Protein AF-A0A840F3E9-F1 (afdb_monomer_lite)

Foldseek 3Di:
DQPDPVSVVVVVVVVCPVCVVVVVVVCCVVPVPPDDCCVVVVHDDDDD

Organism: NCBI:txid535907

Structure (mmCIF, N/CA/C/O backbone):
data_AF-A0A840F3E9-F1
#
_entry.id   AF-A0A840F3E9-F1
#
loop_
_atom_site.group_PDB
_atom_site.id
_atom_site.type_symbol
_atom_site.label_atom_id
_atom_site.label_alt_id
_atom_site.label_comp_id
_atom_site.label_asym_id
_atom_site.label_entity_id
_atom_site.label_seq_id
_atom_site.pdbx_PDB_ins_code
_atom_site.Cartn_x
_atom_site.Cartn_y
_atom_site.Cartn_z
_atom_site.occupancy
_atom_site.B_iso_or_equiv
_atom_site.auth_seq_id
_atom_site.auth_comp_id
_atom_site.auth_asym_id
_atom_site.auth_atom_id
_atom_site.pdbx_PDB_model_num
ATOM 1 N N . MET A 1 1 ? -18.885 10.808 15.023 1.00 54.19 1 MET A N 1
ATOM 2 C CA . MET A 1 1 ? -17.943 11.944 15.105 1.00 54.19 1 MET A CA 1
ATOM 3 C C . MET A 1 1 ? -16.795 11.470 15.979 1.00 54.19 1 MET A C 1
ATOM 5 O O . MET A 1 1 ? -17.082 10.940 17.041 1.00 54.19 1 MET A O 1
ATOM 9 N N . ALA A 1 2 ? -15.544 11.507 15.518 1.00 58.28 2 ALA A N 1
ATOM 10 C CA . ALA A 1 2 ? -14.419 11.157 16.387 1.00 58.28 2 ALA A CA 1
ATOM 11 C C . ALA A 1 2 ? -14.117 12.372 17.273 1.00 58.28 2 ALA A C 1
ATOM 13 O O . ALA A 1 2 ? -13.724 13.413 16.760 1.00 58.28 2 ALA A O 1
ATOM 14 N N . GLU A 1 3 ? -14.378 12.262 18.574 1.00 74.88 3 GLU A N 1
ATOM 15 C CA . GLU A 1 3 ? -14.317 13.387 19.522 1.00 74.88 3 GLU A CA 1
ATOM 16 C C . GLU A 1 3 ? -12.880 13.759 19.931 1.00 74.88 3 GLU A C 1
ATOM 18 O O . GLU A 1 3 ? -12.655 14.809 20.525 1.00 74.88 3 GLU A O 1
ATOM 23 N N . THR A 1 4 ? -11.890 12.935 19.567 1.00 87.56 4 THR A N 1
ATOM 24 C CA . THR A 1 4 ? -10.465 13.166 19.839 1.00 87.56 4 THR A CA 1
ATOM 25 C C . THR A 1 4 ? -9.594 12.808 18.633 1.00 87.56 4 THR A C 1
ATOM 27 O O . THR A 1 4 ? -9.962 11.980 17.794 1.00 87.56 4 THR A O 1
ATOM 30 N N . MET A 1 5 ? -8.399 13.405 18.565 1.00 87.00 5 MET A N 1
ATOM 31 C CA . MET A 1 5 ? -7.395 13.105 17.534 1.00 87.00 5 MET A CA 1
ATOM 32 C C . MET A 1 5 ? -7.059 11.604 17.488 1.00 87.00 5 MET A C 1
ATOM 34 O O . MET A 1 5 ? -6.995 10.999 16.420 1.00 87.00 5 MET A O 1
ATOM 38 N N . GLU A 1 6 ? -6.915 10.973 18.653 1.00 89.56 6 GLU A N 1
ATOM 39 C 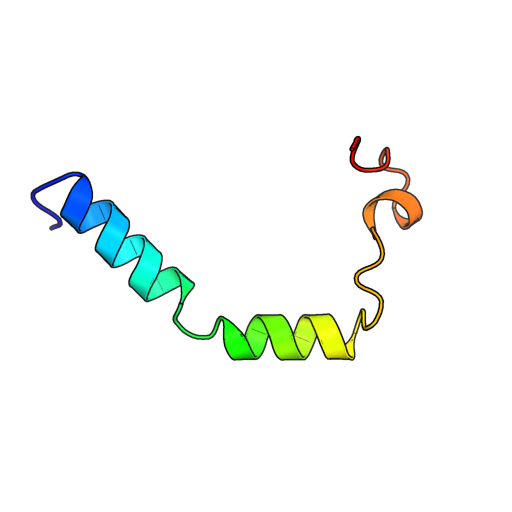CA . GLU A 1 6 ? -6.629 9.540 18.766 1.00 89.56 6 GLU A CA 1
ATOM 40 C C . GLU A 1 6 ? -7.759 8.675 18.193 1.00 89.56 6 GLU A C 1
ATOM 42 O O . GLU A 1 6 ? -7.501 7.710 17.468 1.00 89.56 6 GLU A O 1
ATOM 47 N N . ALA A 1 7 ? -9.018 9.045 18.447 1.00 87.06 7 ALA A N 1
ATOM 48 C CA . ALA A 1 7 ? -10.176 8.351 17.890 1.00 87.06 7 ALA A CA 1
ATOM 49 C C . ALA A 1 7 ? -10.262 8.499 16.359 1.00 87.06 7 ALA A C 1
ATOM 51 O O . ALA A 1 7 ? -10.650 7.550 15.664 1.00 87.06 7 ALA A O 1
ATOM 52 N N . ALA A 1 8 ? -9.862 9.656 15.818 1.00 87.62 8 ALA A N 1
ATOM 53 C CA . ALA A 1 8 ? -9.785 9.879 14.376 1.00 87.62 8 ALA A CA 1
ATOM 54 C C . ALA A 1 8 ? -8.714 8.978 13.737 1.00 87.62 8 ALA A C 1
ATOM 56 O O . ALA A 1 8 ? -9.018 8.233 12.802 1.00 87.62 8 ALA A O 1
ATOM 57 N N . ILE A 1 9 ? -7.508 8.941 14.316 1.00 89.38 9 ILE A N 1
ATOM 58 C CA . ILE A 1 9 ? -6.403 8.079 13.865 1.00 89.38 9 ILE A CA 1
ATOM 59 C C . ILE A 1 9 ? -6.794 6.596 13.937 1.00 89.38 9 ILE A C 1
ATOM 61 O O . ILE A 1 9 ? -6.504 5.828 13.018 1.00 89.38 9 ILE A O 1
ATOM 65 N N . ALA A 1 10 ? -7.466 6.160 15.007 1.00 89.12 10 ALA A N 1
ATOM 66 C CA . ALA A 1 10 ? -7.900 4.771 15.151 1.00 89.12 10 ALA A CA 1
ATOM 67 C C . ALA A 1 10 ? -8.933 4.374 14.084 1.00 89.12 10 ALA A C 1
ATOM 69 O O . ALA A 1 10 ? -8.860 3.278 13.524 1.00 89.12 10 ALA A O 1
ATOM 70 N N . THR A 1 11 ? -9.870 5.270 13.769 1.00 86.56 11 THR A N 1
ATOM 71 C CA . THR A 1 11 ? -10.873 5.052 12.717 1.00 86.56 11 THR A CA 1
ATOM 72 C C . THR A 1 11 ? -10.218 4.983 11.340 1.00 86.56 11 THR A C 1
ATOM 74 O O . THR A 1 11 ? -10.495 4.062 10.572 1.00 86.56 11 THR A O 1
ATOM 77 N N . GLU A 1 12 ? -9.289 5.894 11.052 1.00 88.50 12 GLU A N 1
ATOM 78 C CA . GLU A 1 12 ? -8.519 5.895 9.811 1.00 88.50 12 GLU A CA 1
ATOM 79 C C . GLU A 1 12 ? -7.699 4.608 9.658 1.00 88.50 12 GLU A C 1
ATOM 81 O O . GLU A 1 12 ? -7.740 3.970 8.607 1.00 88.50 12 GLU A O 1
ATOM 86 N N . LYS A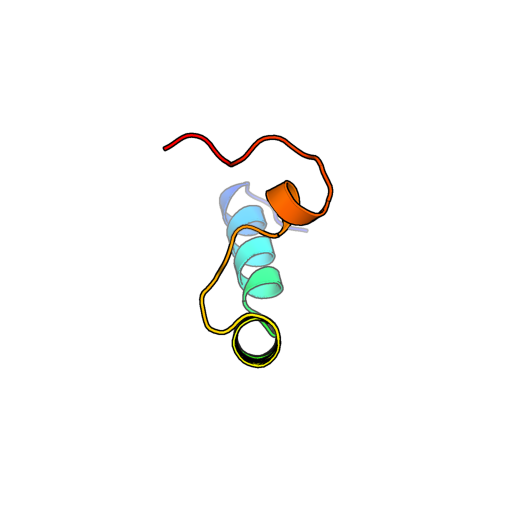 1 13 ? -7.015 4.164 10.721 1.00 88.88 13 LYS A N 1
ATOM 87 C CA . LYS A 1 13 ? -6.272 2.893 10.735 1.00 88.88 13 LYS A CA 1
ATOM 88 C C . LYS A 1 13 ? -7.185 1.691 10.497 1.00 88.88 13 LYS A C 1
ATOM 90 O O . LYS A 1 13 ? -6.8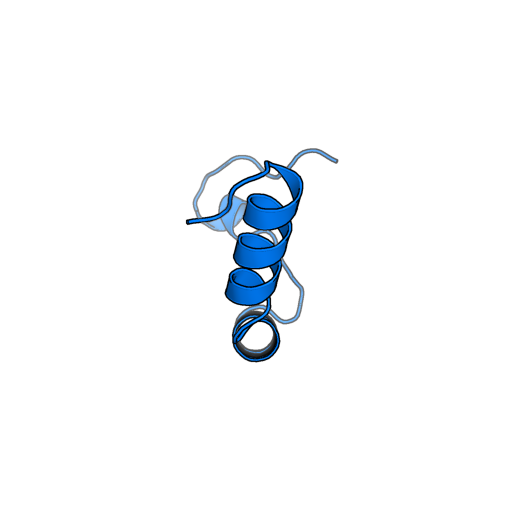37 0.824 9.700 1.00 88.88 13 LYS A O 1
ATOM 95 N N . ARG A 1 14 ? -8.365 1.638 11.129 1.00 86.25 14 ARG A N 1
ATOM 96 C CA . ARG A 1 14 ? -9.358 0.569 10.897 1.00 86.25 14 ARG A CA 1
ATOM 97 C C . ARG A 1 14 ? -9.824 0.540 9.443 1.00 86.25 14 ARG A C 1
ATOM 99 O O . ARG A 1 14 ? -9.838 -0.527 8.834 1.00 86.25 14 ARG A O 1
ATOM 106 N N . LEU A 1 15 ? -10.139 1.700 8.871 1.00 84.25 15 LEU A N 1
ATOM 107 C CA . LEU A 1 15 ? -10.550 1.810 7.473 1.00 84.25 15 LEU A CA 1
ATOM 108 C C . LEU A 1 15 ? -9.415 1.425 6.510 1.00 84.25 15 LEU A C 1
ATOM 110 O O . LEU A 1 15 ? -9.651 0.707 5.543 1.00 84.25 15 LEU A O 1
ATOM 114 N N . LYS A 1 16 ? -8.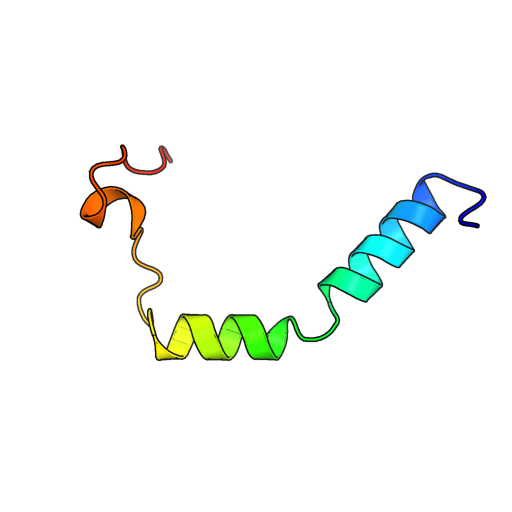179 1.855 6.790 1.00 82.62 16 LYS A N 1
ATOM 115 C CA . LYS A 1 16 ? -6.980 1.517 6.003 1.00 82.62 16 LYS A CA 1
ATOM 116 C C . LYS A 1 16 ? -6.610 0.035 6.086 1.00 82.62 16 LYS A C 1
ATOM 118 O O . LYS A 1 16 ? -6.090 -0.505 5.110 1.00 82.62 16 LYS A O 1
ATOM 123 N N . ASN A 1 17 ? -6.877 -0.612 7.221 1.00 83.69 17 ASN A N 1
ATOM 124 C CA . ASN A 1 17 ? -6.684 -2.051 7.394 1.00 83.69 17 ASN A CA 1
ATOM 125 C C . ASN A 1 17 ? -7.733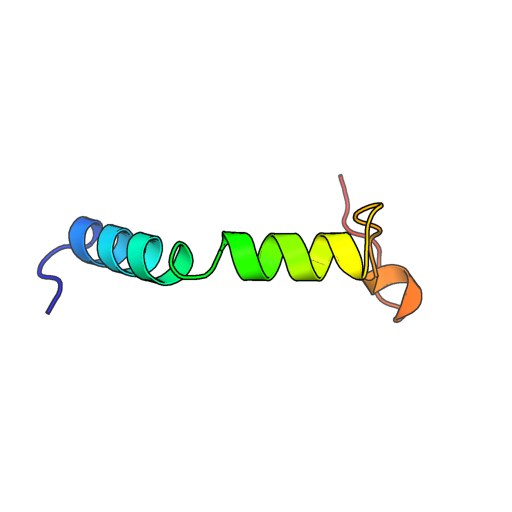 -2.864 6.637 1.00 83.69 17 ASN A C 1
ATOM 127 O O . ASN A 1 17 ? -7.438 -3.967 6.175 1.00 83.69 17 ASN A O 1
ATOM 131 N N . TRP A 1 18 ? -8.943 -2.331 6.457 1.00 79.12 18 TRP A N 1
ATOM 132 C CA . TRP A 1 18 ? -9.952 -3.034 5.685 1.00 79.12 18 TRP A CA 1
ATOM 133 C C . TRP A 1 18 ? -9.499 -3.185 4.228 1.00 79.12 18 TRP A C 1
ATOM 135 O O . TRP A 1 18 ? -9.227 -2.212 3.521 1.00 79.12 18 TRP A O 1
ATOM 145 N N . ARG A 1 19 ? -9.403 -4.445 3.783 1.00 84.75 19 ARG A N 1
ATOM 146 C CA . ARG A 1 19 ? -8.885 -4.855 2.465 1.00 84.75 19 ARG A CA 1
ATOM 147 C C . ARG A 1 19 ? -7.393 -4.562 2.251 1.00 84.75 19 ARG A C 1
ATOM 149 O O . ARG A 1 19 ? -6.957 -4.553 1.098 1.00 84.75 19 ARG A O 1
ATOM 156 N N . ARG A 1 20 ? -6.604 -4.344 3.314 1.00 90.38 20 ARG A N 1
ATOM 157 C CA . ARG A 1 20 ? -5.141 -4.206 3.208 1.00 90.38 20 ARG A CA 1
ATOM 158 C C . ARG A 1 20 ? -4.520 -5.455 2.588 1.00 90.38 20 ARG A C 1
ATOM 160 O O . ARG A 1 20 ? -3.812 -5.326 1.598 1.00 90.38 20 ARG A O 1
ATOM 167 N N . ASP A 1 21 ? -4.884 -6.631 3.089 1.00 91.94 21 ASP A N 1
ATOM 168 C CA . ASP A 1 21 ? -4.355 -7.909 2.597 1.00 91.94 21 ASP A CA 1
ATOM 169 C C . ASP A 1 21 ? -4.690 -8.127 1.120 1.00 91.94 21 ASP A C 1
ATOM 171 O O . ASP A 1 21 ? -3.838 -8.522 0.336 1.00 91.94 21 ASP A O 1
ATOM 175 N N . TRP A 1 22 ? -5.906 -7.763 0.699 1.00 92.75 22 TRP A N 1
ATOM 176 C CA . TRP A 1 22 ? -6.294 -7.820 -0.713 1.00 92.75 22 TRP A CA 1
ATOM 177 C C . TRP A 1 22 ? -5.451 -6.888 -1.597 1.00 92.75 22 TRP A C 1
ATOM 179 O O . TRP A 1 22 ? -5.078 -7.267 -2.707 1.00 92.75 22 TRP A O 1
ATOM 189 N N . LYS A 1 23 ? -5.143 -5.670 -1.130 1.00 91.75 23 LYS A N 1
ATOM 190 C CA . LYS A 1 23 ? -4.275 -4.741 -1.871 1.00 91.75 23 LYS A CA 1
ATOM 191 C C . LYS A 1 23 ? -2.851 -5.278 -1.964 1.00 91.75 23 LYS A C 1
ATOM 193 O O . LYS A 1 23 ? -2.287 -5.228 -3.049 1.00 91.75 23 LYS A O 1
ATOM 198 N N . ILE A 1 24 ? -2.311 -5.801 -0.860 1.00 94.19 24 ILE A N 1
ATOM 199 C CA . ILE A 1 24 ? -0.976 -6.409 -0.817 1.00 94.19 24 ILE A CA 1
ATOM 200 C C . ILE A 1 24 ? -0.918 -7.589 -1.786 1.00 94.19 24 ILE A C 1
ATOM 202 O O . ILE A 1 24 ? -0.110 -7.556 -2.700 1.00 94.19 24 ILE A O 1
ATOM 206 N N . ALA A 1 25 ? -1.851 -8.539 -1.695 1.00 95.19 25 ALA A N 1
ATOM 207 C CA . ALA A 1 25 ? -1.892 -9.698 -2.585 1.00 95.19 25 ALA A CA 1
ATOM 208 C C . ALA A 1 25 ? -1.992 -9.304 -4.069 1.00 95.19 25 ALA A C 1
ATOM 210 O O . ALA A 1 25 ? -1.394 -9.939 -4.934 1.00 95.19 25 ALA A O 1
ATOM 211 N N . ARG A 1 26 ? -2.737 -8.236 -4.390 1.00 96.06 26 ARG A N 1
ATOM 212 C CA . ARG A 1 26 ? -2.799 -7.711 -5.759 1.00 96.06 26 ARG A CA 1
ATOM 213 C C . ARG A 1 26 ? -1.469 -7.095 -6.201 1.00 96.06 26 ARG A C 1
ATOM 215 O O . ARG A 1 26 ? -1.059 -7.335 -7.331 1.00 96.06 26 ARG A O 1
ATOM 222 N N . ILE A 1 27 ? -0.826 -6.310 -5.336 1.00 95.81 27 ILE A N 1
ATOM 223 C CA . ILE A 1 27 ? 0.489 -5.718 -5.611 1.00 95.81 27 ILE A CA 1
ATOM 224 C C . ILE A 1 27 ? 1.527 -6.822 -5.795 1.00 95.81 27 ILE A C 1
ATOM 226 O O . ILE A 1 27 ? 2.239 -6.787 -6.780 1.00 95.81 27 ILE A O 1
ATOM 230 N N . GLU A 1 28 ? 1.571 -7.829 -4.927 1.00 96.81 28 GLU A N 1
ATOM 231 C CA . GLU A 1 28 ? 2.525 -8.942 -5.021 1.00 96.81 28 GLU A CA 1
ATOM 232 C C . GLU A 1 28 ? 2.310 -9.791 -6.276 1.00 96.81 28 GLU A C 1
ATOM 234 O O . GLU A 1 28 ? 3.272 -10.247 -6.887 1.00 96.8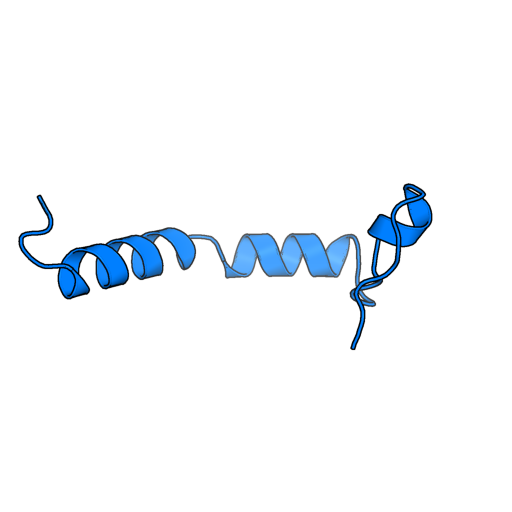1 28 GLU A O 1
ATOM 239 N N . ARG A 1 29 ? 1.055 -9.971 -6.704 1.00 96.81 29 ARG A N 1
ATOM 240 C CA . ARG A 1 29 ? 0.740 -10.656 -7.962 1.00 96.81 29 ARG A CA 1
ATOM 241 C C . ARG A 1 29 ? 1.274 -9.899 -9.181 1.00 96.81 29 ARG A C 1
ATOM 243 O O . ARG A 1 29 ? 1.786 -10.531 -10.098 1.00 96.81 29 ARG A O 1
ATOM 250 N N . ASP A 1 30 ? 1.114 -8.576 -9.208 1.00 96.69 30 ASP A N 1
ATOM 251 C CA . ASP A 1 30 ? 1.439 -7.748 -10.379 1.00 96.69 30 ASP A CA 1
ATOM 252 C C . ASP A 1 30 ? 2.888 -7.191 -10.330 1.00 96.69 30 ASP A C 1
ATOM 254 O O . ASP A 1 30 ? 3.469 -6.886 -11.368 1.00 96.69 30 ASP A O 1
ATOM 258 N N . ASN A 1 31 ? 3.487 -7.080 -9.139 1.00 96.75 31 ASN A N 1
ATOM 259 C CA . ASN A 1 31 ? 4.838 -6.583 -8.847 1.00 96.75 31 ASN A CA 1
ATOM 260 C C . ASN A 1 31 ? 5.497 -7.422 -7.722 1.00 96.75 31 ASN A C 1
ATOM 262 O O . ASN A 1 31 ? 5.663 -6.945 -6.595 1.00 96.75 31 ASN A O 1
ATOM 266 N N . PRO A 1 32 ? 5.890 -8.677 -8.003 1.00 96.00 32 PRO A N 1
ATOM 267 C CA . PRO A 1 32 ? 6.413 -9.604 -6.992 1.00 96.00 32 PRO A CA 1
ATOM 268 C C . PRO A 1 32 ? 7.753 -9.168 -6.387 1.00 96.00 32 PRO A C 1
ATOM 270 O O . PRO A 1 32 ? 8.088 -9.561 -5.273 1.00 96.00 32 PRO A O 1
ATOM 273 N N . HIS A 1 33 ? 8.522 -8.352 -7.109 1.00 95.00 33 HIS A N 1
ATOM 274 C CA . HIS A 1 33 ? 9.827 -7.859 -6.666 1.00 95.00 33 HIS A CA 1
ATOM 275 C C . HIS A 1 33 ? 9.757 -6.495 -5.982 1.00 95.00 33 HIS A C 1
ATOM 277 O O . HIS A 1 33 ? 10.804 -5.951 -5.646 1.00 95.00 33 HIS A O 1
ATOM 283 N N . TRP A 1 34 ? 8.551 -5.939 -5.797 1.00 93.69 34 TRP A N 1
ATOM 284 C CA . TRP A 1 34 ? 8.355 -4.601 -5.232 1.00 93.69 34 TRP A CA 1
ATOM 285 C C . TRP A 1 34 ? 9.232 -3.539 -5.913 1.00 93.69 34 TRP A C 1
ATOM 287 O O . TRP A 1 34 ? 9.729 -2.619 -5.271 1.00 93.69 34 TRP A O 1
ATOM 297 N N . ALA A 1 35 ? 9.425 -3.672 -7.229 1.00 93.19 35 ALA A N 1
ATOM 298 C CA . ALA A 1 35 ? 10.241 -2.749 -8.002 1.00 93.19 35 ALA A CA 1
ATOM 299 C C . ALA A 1 35 ? 9.616 -1.348 -7.989 1.00 93.19 35 ALA A C 1
ATOM 301 O O . ALA A 1 35 ? 8.388 -1.215 -8.069 1.00 93.19 35 ALA A O 1
ATOM 302 N N . ASP A 1 36 ? 10.459 -0.317 -7.929 1.00 92.31 36 ASP A N 1
ATOM 303 C CA . ASP A 1 36 ? 10.018 1.067 -8.065 1.00 92.31 36 ASP A CA 1
ATOM 304 C C . ASP A 1 36 ? 9.587 1.343 -9.515 1.00 92.31 36 ASP A C 1
ATOM 306 O O . ASP A 1 36 ? 10.401 1.539 -10.421 1.00 92.31 36 ASP A O 1
ATOM 310 N N . LEU A 1 37 ? 8.272 1.333 -9.746 1.00 91.88 37 LEU A N 1
ATOM 311 C CA . LEU A 1 37 ? 7.687 1.582 -11.063 1.00 91.88 37 LEU A CA 1
ATOM 312 C C . LEU A 1 37 ? 7.797 3.053 -11.493 1.00 91.88 37 LEU A C 1
ATOM 314 O O . LEU A 1 37 ? 7.585 3.342 -12.671 1.00 91.88 37 LEU A O 1
ATOM 318 N N . ALA A 1 38 ? 8.135 3.976 -10.584 1.00 93.00 38 ALA A N 1
ATOM 319 C CA . ALA A 1 38 ? 8.302 5.392 -10.901 1.00 93.00 38 ALA A CA 1
ATOM 320 C C . ALA A 1 38 ? 9.407 5.594 -11.953 1.00 93.00 38 ALA A C 1
ATOM 322 O O . ALA A 1 38 ? 9.211 6.335 -12.918 1.00 93.00 38 ALA A O 1
ATOM 323 N N . VAL A 1 39 ? 10.500 4.831 -11.846 1.00 92.88 39 VAL A N 1
ATOM 324 C CA . VAL A 1 39 ? 11.619 4.852 -12.800 1.00 92.88 39 VAL A CA 1
ATOM 325 C C . VAL A 1 39 ? 11.155 4.498 -14.216 1.00 92.88 39 VAL A C 1
ATOM 327 O O . VAL A 1 39 ? 11.503 5.178 -15.180 1.00 92.88 39 VAL A O 1
ATOM 330 N N . GLY A 1 40 ? 10.303 3.476 -14.353 1.00 90.88 40 GLY A N 1
ATOM 331 C CA . GLY A 1 40 ? 9.727 3.081 -15.645 1.00 90.88 40 GLY A CA 1
ATOM 332 C C . GLY A 1 40 ? 8.770 4.120 -16.243 1.00 90.88 40 GLY A C 1
ATOM 333 O O . GLY A 1 40 ? 8.543 4.121 -17.450 1.00 90.88 40 GLY A O 1
ATOM 334 N N . LEU A 1 41 ? 8.233 5.018 -15.413 1.00 93.06 41 LEU A N 1
ATOM 335 C CA . LEU A 1 41 ? 7.373 6.133 -15.817 1.00 93.06 41 LEU A CA 1
ATOM 336 C C . LEU A 1 41 ? 8.153 7.438 -16.072 1.00 93.06 41 LEU A C 1
ATOM 338 O O . LEU A 1 41 ? 7.536 8.453 -16.388 1.00 93.06 41 LEU A O 1
ATOM 342 N N . GLY A 1 42 ? 9.487 7.430 -15.953 1.00 94.00 42 GLY A N 1
ATOM 343 C CA . GLY A 1 42 ? 10.337 8.612 -16.143 1.00 94.00 42 GLY A CA 1
ATOM 344 C C . GLY A 1 42 ? 10.406 9.549 -14.932 1.00 94.00 42 GLY A C 1
ATOM 345 O O . GLY A 1 42 ? 10.843 10.691 -15.070 1.00 94.00 42 GLY A O 1
ATOM 346 N N . LEU A 1 43 ? 9.967 9.089 -13.759 1.00 95.62 43 LEU A N 1
ATOM 347 C CA . LEU A 1 43 ? 10.131 9.797 -12.490 1.00 95.62 43 LEU A CA 1
ATOM 348 C C . LEU A 1 43 ? 11.476 9.422 -11.843 1.00 95.62 43 LEU A C 1
ATOM 350 O O . LEU A 1 43 ? 11.987 8.326 -12.097 1.00 95.62 43 LEU A O 1
ATOM 354 N N . PRO A 1 44 ? 12.066 10.310 -11.019 1.00 91.25 44 PRO A N 1
ATOM 355 C CA . PRO A 1 44 ? 13.270 9.968 -10.271 1.00 91.25 44 PRO A CA 1
ATOM 356 C C . PRO A 1 44 ? 12.993 8.797 -9.311 1.00 91.25 44 PRO A C 1
ATOM 358 O O . PRO A 1 44 ? 11.869 8.692 -8.807 1.00 91.25 44 PRO A O 1
ATOM 361 N N . PRO A 1 45 ? 13.986 7.921 -9.069 1.00 89.88 45 PRO A N 1
ATOM 362 C CA . PRO A 1 45 ? 13.860 6.864 -8.072 1.00 89.88 45 PRO A CA 1
ATOM 363 C C . PRO A 1 45 ? 13.662 7.469 -6.681 1.00 89.88 45 PRO A C 1
ATOM 365 O O . PRO A 1 45 ? 14.084 8.598 -6.421 1.00 89.88 45 PRO A O 1
ATOM 368 N N . LEU A 1 46 ? 13.026 6.715 -5.787 1.00 85.56 46 LEU A N 1
ATOM 369 C CA . LEU A 1 46 ? 13.040 7.059 -4.367 1.00 85.56 46 LEU A CA 1
ATOM 370 C C . LEU A 1 46 ? 14.486 7.031 -3.845 1.00 85.56 46 LEU A C 1
ATOM 372 O O . LEU A 1 46 ? 15.189 6.041 -4.038 1.00 85.56 46 LEU A O 1
ATOM 376 N N . ASP A 1 47 ? 14.910 8.122 -3.208 1.00 80.69 47 ASP A N 1
ATOM 377 C CA . ASP A 1 47 ? 16.186 8.190 -2.496 1.00 80.69 47 ASP A CA 1
ATOM 378 C C . ASP A 1 47 ? 16.111 7.334 -1.211 1.00 80.69 47 ASP A C 1
ATOM 380 O O . ASP A 1 47 ? 15.064 7.307 -0.552 1.00 80.69 47 ASP A O 1
ATOM 384 N N . ASP A 1 48 ? 17.206 6.636 -0.878 1.00 73.12 48 ASP A N 1
ATOM 385 C CA . ASP A 1 48 ? 17.359 5.827 0.349 1.00 73.12 48 ASP A CA 1
ATOM 386 C C . ASP A 1 48 ? 17.431 6.675 1.637 1.00 73.12 48 ASP A C 1
ATOM 388 O O . ASP A 1 48 ? 18.070 7.757 1.625 1.00 73.12 48 ASP A O 1
#

Sequence (48 aa):
MAETMEAAIATEKRLKNWRRDWKIARIERDNPHWADLAVGLGLPPLDD

Secondary structure (DSSP, 8-state):
---SHHHHHHHHHHHHHTTHHHHHHHHHHH-TT---HHHHTTPPPPP-

Radius of gyration: 16.1 Å; chains: 1; bounding box: 35×24×36 Å

pLDDT: mean 88.47, std 8.67, range [54.19, 96.81]